Protein AF-A0A8I1DSJ4-F1 (afdb_monomer)

Foldseek 3Di:
DDPVVVVVVVVVLVVVLVVVLVVVPDPPDDDDDDDDDDPDPPDDDDLSRLLSLLVSLLSLLVVLLVLLVVVLVVLCPDPCCPPPVSVVLSVLSVVLSVLSVVLSVQSVVLSVVSVCLVVVVPDDDPDDSSVSSNVSSVRSNVSSVSSNVSSVVSVVVVVVVVVPDDDPD

Structure (mmCIF, N/CA/C/O backbone):
data_AF-A0A8I1DSJ4-F1
#
_entry.id   AF-A0A8I1DSJ4-F1
#
loop_
_atom_site.group_PDB
_atom_site.id
_atom_site.type_symbol
_atom_site.label_atom_id
_atom_site.label_alt_id
_atom_site.label_comp_id
_atom_site.label_asym_id
_atom_site.label_entity_id
_atom_site.label_seq_id
_atom_site.pdbx_PDB_ins_code
_atom_site.Cartn_x
_atom_site.Cartn_y
_atom_site.Cartn_z
_atom_site.occupancy
_atom_site.B_iso_or_equiv
_atom_site.auth_seq_id
_atom_site.auth_comp_id
_atom_site.auth_asym_id
_atom_site.auth_atom_id
_atom_site.pdbx_PDB_model_num
ATOM 1 N N . MET A 1 1 ? -32.247 -0.250 25.595 1.00 49.06 1 MET A N 1
ATOM 2 C CA . MET A 1 1 ? -31.544 0.569 24.580 1.00 49.06 1 MET A CA 1
ATOM 3 C C . MET A 1 1 ? -31.570 -0.207 23.270 1.00 49.06 1 MET A C 1
ATOM 5 O O . MET A 1 1 ? -31.044 -1.308 23.239 1.00 49.06 1 MET A O 1
ATOM 9 N N . SER A 1 2 ? -32.277 0.280 22.247 1.00 46.94 2 SER A N 1
ATOM 10 C CA . SER A 1 2 ? -32.602 -0.512 21.047 1.00 46.94 2 SER A CA 1
ATOM 11 C C . SER A 1 2 ? -31.448 -0.558 20.038 1.00 46.94 2 SER A C 1
ATOM 13 O O . SER A 1 2 ? -30.869 0.476 19.709 1.00 46.94 2 SER A O 1
ATOM 15 N N . ILE A 1 3 ? -31.168 -1.754 19.510 1.00 49.34 3 ILE A N 1
ATOM 16 C CA . ILE A 1 3 ? -30.119 -2.093 18.520 1.00 49.34 3 ILE A CA 1
ATOM 17 C C . ILE A 1 3 ? -30.133 -1.153 17.294 1.00 49.34 3 ILE A C 1
ATOM 19 O O . ILE A 1 3 ? -29.095 -0.851 16.707 1.00 49.34 3 ILE A O 1
ATOM 23 N N . SER A 1 4 ? -31.300 -0.607 16.956 1.00 42.62 4 SER A N 1
ATOM 24 C CA . SER A 1 4 ? -31.521 0.356 15.875 1.00 42.62 4 SER A CA 1
ATOM 25 C C . SER A 1 4 ? -30.715 1.655 16.039 1.00 42.62 4 SER A C 1
ATOM 27 O O . SER A 1 4 ? -30.121 2.138 15.080 1.00 42.62 4 SER A O 1
ATOM 29 N N . LEU A 1 5 ? -30.621 2.190 17.264 1.00 50.66 5 LEU A N 1
ATOM 30 C CA . LEU A 1 5 ? -29.869 3.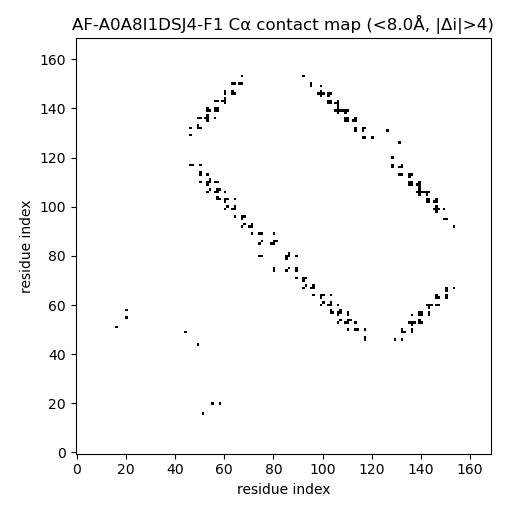423 17.557 1.00 50.66 5 LEU A CA 1
ATOM 31 C C . LEU A 1 5 ? -28.350 3.215 17.470 1.00 50.66 5 LEU A C 1
ATOM 33 O O . LEU A 1 5 ? -27.606 4.149 17.168 1.00 50.66 5 LEU A O 1
ATOM 37 N N . LEU A 1 6 ? -27.888 1.991 17.731 1.00 44.66 6 LEU A N 1
ATOM 38 C CA . LEU A 1 6 ? -26.484 1.605 17.624 1.00 44.66 6 LEU A CA 1
ATOM 39 C C . LEU A 1 6 ? -26.057 1.517 16.149 1.00 44.66 6 LEU A C 1
ATOM 41 O O . LEU A 1 6 ? -25.025 2.071 15.771 1.00 44.66 6 LEU A O 1
ATOM 45 N N . LEU A 1 7 ? -26.888 0.904 15.301 1.00 47.28 7 LEU A N 1
ATOM 46 C CA . LEU A 1 7 ? -26.639 0.776 13.860 1.00 47.28 7 LEU A CA 1
ATOM 47 C C . LEU A 1 7 ? -26.615 2.131 13.135 1.00 47.28 7 LEU A C 1
ATOM 49 O O . LEU A 1 7 ? -25.776 2.339 12.252 1.00 47.28 7 LEU A O 1
ATOM 53 N N . ASP A 1 8 ? -27.465 3.078 13.535 1.00 54.69 8 ASP A N 1
ATOM 54 C CA . ASP A 1 8 ? -27.462 4.425 12.953 1.00 54.69 8 ASP A CA 1
ATOM 55 C C . ASP A 1 8 ? -26.206 5.219 13.328 1.00 54.69 8 ASP A C 1
ATOM 57 O O . ASP A 1 8 ? -25.604 5.877 12.475 1.00 54.69 8 ASP A O 1
ATOM 61 N N . ARG A 1 9 ? -25.721 5.094 14.569 1.00 55.12 9 ARG A N 1
ATOM 62 C CA . ARG A 1 9 ? -24.448 5.707 14.986 1.00 55.12 9 ARG A CA 1
ATOM 63 C C . ARG A 1 9 ? -23.253 5.117 14.232 1.00 55.12 9 ARG A C 1
ATOM 65 O O . ARG A 1 9 ? -22.366 5.869 13.827 1.00 55.12 9 ARG A O 1
ATOM 72 N N . ILE A 1 10 ? -23.263 3.806 13.981 1.00 56.59 10 ILE A N 1
ATOM 73 C CA . ILE A 1 10 ? -22.236 3.101 13.197 1.00 56.59 10 ILE A CA 1
ATOM 74 C C . ILE A 1 10 ? -22.211 3.602 11.747 1.00 56.59 10 ILE A C 1
ATOM 76 O O . ILE A 1 10 ? -21.139 3.931 11.236 1.00 56.59 10 ILE A O 1
ATOM 80 N N . ARG A 1 11 ? -23.373 3.747 11.093 1.00 60.09 11 ARG A N 1
ATOM 81 C CA . ARG A 1 11 ? -23.449 4.326 9.737 1.00 60.09 11 ARG A CA 1
ATOM 82 C C . ARG A 1 11 ? -22.917 5.749 9.683 1.00 60.09 11 ARG A C 1
ATOM 84 O O . ARG A 1 11 ? -22.183 6.084 8.756 1.00 60.09 11 ARG A O 1
ATOM 91 N N . VAL A 1 12 ? -23.260 6.579 10.666 1.00 65.81 12 VAL A N 1
ATOM 92 C CA . VAL A 1 12 ? -22.802 7.974 10.721 1.00 65.81 12 VAL A CA 1
ATOM 93 C C . VAL A 1 12 ? -21.284 8.047 10.921 1.00 65.81 12 VAL A C 1
ATOM 95 O O . VAL A 1 12 ? -20.617 8.834 10.245 1.00 65.81 12 VAL A O 1
ATOM 98 N N . ALA A 1 13 ? -20.714 7.204 11.788 1.00 56.28 13 ALA A N 1
ATOM 99 C CA . ALA A 1 13 ? -19.269 7.133 12.005 1.00 56.28 13 ALA A CA 1
ATOM 100 C C . ALA A 1 13 ? -18.525 6.661 10.744 1.00 56.28 13 ALA A C 1
ATOM 102 O O . ALA A 1 13 ? -17.591 7.328 10.293 1.00 56.28 13 ALA A O 1
ATOM 103 N N . LEU A 1 14 ? -18.991 5.580 10.109 1.00 59.22 14 LEU A N 1
ATOM 104 C CA . LEU A 1 14 ? -18.443 5.074 8.844 1.00 59.22 14 LEU A CA 1
ATOM 105 C C . LEU A 1 14 ? -18.556 6.099 7.710 1.00 59.22 14 LEU A C 1
ATOM 107 O O . LEU A 1 14 ? -17.608 6.270 6.943 1.00 59.22 14 LEU A O 1
ATOM 111 N N . GLY A 1 15 ? -19.670 6.830 7.628 1.00 58.12 15 GLY A N 1
ATOM 112 C CA . GLY A 1 15 ? -19.863 7.910 6.659 1.00 58.12 15 GLY A CA 1
ATOM 113 C C . GLY A 1 15 ? -18.850 9.044 6.830 1.00 58.12 15 GLY A C 1
ATOM 114 O O . GLY A 1 15 ? -18.253 9.494 5.852 1.00 58.12 15 GLY A O 1
ATOM 115 N N . ARG A 1 16 ? -18.579 9.458 8.075 1.00 61.78 16 ARG A N 1
ATOM 116 C CA . ARG A 1 16 ? -17.576 10.494 8.393 1.00 61.78 16 ARG A CA 1
ATOM 117 C C . ARG A 1 16 ? -16.149 10.042 8.089 1.00 61.78 16 ARG A C 1
ATOM 119 O O . ARG A 1 16 ? -15.364 10.833 7.566 1.00 61.78 16 ARG A O 1
ATOM 126 N N . ILE A 1 17 ? -15.827 8.780 8.373 1.00 57.16 17 ILE A N 1
ATOM 127 C CA . ILE A 1 17 ? -14.525 8.180 8.048 1.00 57.16 17 ILE A CA 1
ATOM 128 C C . ILE A 1 17 ? -14.336 8.152 6.529 1.00 57.16 17 ILE A C 1
ATOM 130 O O . ILE A 1 17 ? -13.325 8.638 6.027 1.00 57.16 17 ILE A O 1
ATOM 134 N N . ARG A 1 18 ? -15.334 7.674 5.778 1.00 57.44 18 ARG A N 1
ATOM 135 C CA . ARG A 1 18 ? -15.276 7.581 4.312 1.00 57.44 18 ARG A CA 1
ATOM 136 C C . ARG A 1 18 ? -15.137 8.956 3.646 1.00 57.44 18 ARG A C 1
ATOM 138 O O . ARG A 1 18 ? -14.334 9.101 2.728 1.00 57.44 18 ARG A O 1
ATOM 145 N N . ALA A 1 19 ? -15.840 9.972 4.150 1.00 54.97 19 ALA A N 1
ATOM 146 C CA . ALA A 1 19 ? -15.734 11.348 3.661 1.00 54.97 19 ALA A CA 1
ATOM 147 C C . ALA A 1 19 ? -14.345 11.966 3.916 1.00 54.97 19 ALA A C 1
ATOM 149 O O . ALA A 1 19 ? -13.770 12.583 3.021 1.00 54.97 19 ALA A O 1
ATOM 150 N N . ARG A 1 20 ? -13.764 11.752 5.107 1.00 55.03 20 ARG A N 1
ATOM 151 C CA . ARG A 1 20 ? -12.411 12.235 5.446 1.00 55.03 20 ARG A CA 1
ATOM 152 C C . ARG A 1 20 ? -11.307 11.491 4.705 1.00 55.03 20 ARG A C 1
ATOM 154 O O . ARG A 1 20 ? -10.319 12.101 4.316 1.00 55.03 20 ARG A O 1
ATOM 161 N N . VAL A 1 21 ? -11.463 10.190 4.483 1.00 55.75 21 VAL A N 1
ATOM 162 C CA . VAL A 1 21 ? -10.517 9.406 3.678 1.00 55.75 21 VAL A CA 1
ATOM 163 C C . VAL A 1 21 ? -10.533 9.894 2.228 1.00 55.75 21 VAL A C 1
ATOM 165 O O . VAL A 1 21 ? -9.467 10.122 1.665 1.00 55.75 21 VAL A O 1
ATOM 168 N N . SER A 1 22 ? -11.711 10.183 1.663 1.00 52.94 22 SER A N 1
ATOM 169 C CA . SER A 1 22 ? -11.838 10.754 0.314 1.00 52.94 22 SER A CA 1
ATOM 170 C C . SER A 1 22 ? -11.184 12.134 0.167 1.00 52.94 22 SER A C 1
ATOM 172 O O . SER A 1 22 ? -10.731 12.462 -0.924 1.00 52.94 22 SER A O 1
ATOM 174 N N . SER A 1 23 ? -11.101 12.935 1.236 1.00 54.19 23 SER A N 1
ATOM 175 C CA . SER A 1 23 ? -10.391 14.225 1.225 1.00 54.19 23 SER A CA 1
ATOM 176 C C . SER A 1 23 ? -8.881 14.104 1.468 1.00 54.19 23 SER A C 1
ATOM 178 O O . SER A 1 23 ? -8.164 15.098 1.373 1.00 54.19 23 SER A O 1
ATOM 180 N N . CYS A 1 24 ? -8.400 12.910 1.829 1.00 49.75 24 CYS A N 1
ATOM 181 C CA . CYS A 1 24 ? -6.994 12.614 2.117 1.00 49.75 24 CYS A CA 1
ATOM 182 C C . CYS A 1 24 ? -6.292 11.847 0.985 1.00 49.75 24 CYS A C 1
ATOM 184 O O . CYS A 1 24 ? -5.091 11.605 1.091 1.00 49.75 24 CYS A O 1
ATOM 186 N N . ILE A 1 25 ? -7.017 11.492 -0.082 1.00 49.59 25 ILE A N 1
ATOM 187 C CA . ILE A 1 25 ? -6.456 11.034 -1.358 1.00 49.59 25 ILE A CA 1
ATOM 188 C C . ILE A 1 25 ? -5.956 12.289 -2.091 1.00 49.59 25 ILE A C 1
ATOM 190 O O . ILE A 1 25 ? -6.781 13.121 -2.479 1.00 49.59 25 ILE A O 1
ATOM 194 N N . PRO A 1 26 ? -4.641 12.510 -2.258 1.00 53.06 26 PRO A N 1
ATOM 195 C CA . PRO A 1 26 ? -4.170 13.727 -2.895 1.00 53.06 26 PRO A CA 1
ATOM 196 C C . PRO A 1 26 ? -4.377 13.640 -4.409 1.00 53.06 26 PRO A C 1
ATOM 198 O O . PRO A 1 26 ? -3.796 12.788 -5.076 1.00 53.06 26 PRO A O 1
ATOM 201 N N . ALA A 1 27 ? -5.122 14.597 -4.966 1.00 48.88 27 ALA A N 1
ATOM 202 C CA . ALA A 1 27 ? -4.786 15.117 -6.283 1.00 48.88 27 ALA A CA 1
ATOM 203 C C . ALA A 1 27 ? -3.349 15.653 -6.194 1.00 48.88 27 ALA A C 1
ATOM 205 O O . ALA A 1 27 ? -3.027 16.430 -5.291 1.00 48.88 27 ALA A O 1
ATOM 206 N N . ALA A 1 28 ? -2.487 15.167 -7.082 1.00 47.81 28 ALA A N 1
ATOM 207 C CA . ALA A 1 28 ? -1.086 15.539 -7.200 1.00 47.81 28 ALA A CA 1
ATOM 208 C C . ALA A 1 28 ? -0.834 17.031 -6.882 1.00 47.81 28 ALA A C 1
ATOM 210 O O . ALA A 1 28 ? -1.478 17.904 -7.461 1.00 47.81 28 ALA A O 1
ATOM 211 N N . ASN A 1 29 ? 0.157 17.312 -6.024 1.00 45.22 29 ASN A N 1
ATOM 212 C CA . ASN A 1 29 ? 0.683 18.643 -5.661 1.00 45.22 29 ASN A CA 1
ATOM 213 C C . ASN A 1 29 ? -0.060 19.430 -4.560 1.00 45.22 29 ASN A C 1
ATOM 215 O O . ASN A 1 29 ? -0.873 20.302 -4.853 1.00 45.22 29 ASN A O 1
ATOM 219 N N . ARG A 1 30 ? 0.378 19.315 -3.296 1.00 43.34 30 ARG A N 1
ATOM 220 C CA . ARG A 1 30 ? 0.399 20.480 -2.385 1.00 43.34 30 ARG A CA 1
ATOM 221 C C . ARG A 1 30 ? 1.700 20.521 -1.574 1.00 43.34 30 ARG A C 1
ATOM 223 O O . ARG A 1 30 ? 2.028 19.575 -0.867 1.00 43.34 30 ARG A O 1
ATOM 230 N N . LYS A 1 31 ? 2.446 21.625 -1.727 1.00 36.56 31 LYS A N 1
ATOM 231 C CA . LYS A 1 31 ? 3.645 21.996 -0.947 1.00 36.56 31 LYS A CA 1
ATOM 232 C C . LYS A 1 31 ? 3.303 22.166 0.545 1.00 36.56 31 LYS A C 1
ATOM 234 O O . LYS A 1 31 ? 2.155 22.492 0.852 1.00 36.56 31 LYS A O 1
ATOM 239 N N . PRO A 1 32 ? 4.276 22.018 1.466 1.00 41.59 32 PRO A N 1
ATOM 240 C CA . PRO A 1 32 ? 4.030 22.215 2.886 1.00 41.59 32 PRO A CA 1
ATOM 241 C C . PRO A 1 32 ? 3.879 23.715 3.160 1.00 41.59 32 PRO A C 1
ATOM 243 O O . PRO A 1 32 ? 4.818 24.484 2.968 1.00 41.59 32 PRO A O 1
ATOM 246 N N . ILE A 1 33 ? 2.697 24.142 3.598 1.00 40.41 33 ILE A N 1
ATOM 247 C CA . ILE A 1 33 ? 2.542 25.432 4.272 1.00 40.41 33 ILE A CA 1
ATOM 248 C C . ILE A 1 33 ? 2.614 25.141 5.765 1.00 40.41 33 ILE A C 1
ATOM 250 O O . ILE A 1 33 ? 1.878 24.296 6.278 1.00 40.41 33 ILE A O 1
ATOM 254 N N . GLY A 1 34 ? 3.577 25.800 6.412 1.00 45.00 34 GLY A N 1
ATOM 255 C CA . GLY A 1 34 ? 3.923 25.639 7.815 1.00 45.00 34 GLY A CA 1
ATOM 256 C C . GLY A 1 34 ? 2.696 25.684 8.713 1.00 45.00 34 GLY A C 1
ATOM 257 O O . GLY A 1 34 ? 1.918 26.636 8.693 1.00 45.00 34 GLY A O 1
ATOM 258 N N . ARG A 1 35 ? 2.537 24.632 9.511 1.00 39.47 35 ARG A N 1
ATOM 259 C CA . ARG A 1 35 ? 1.543 24.588 10.572 1.00 39.47 35 ARG A CA 1
ATOM 260 C C . ARG A 1 35 ? 2.234 25.069 11.839 1.00 39.47 35 ARG A C 1
ATOM 262 O O . ARG A 1 35 ? 3.105 24.383 12.365 1.00 39.47 35 ARG A O 1
ATOM 269 N N . GLN A 1 36 ? 1.887 26.284 12.253 1.00 35.84 36 GLN A N 1
ATOM 270 C CA . GLN A 1 36 ? 2.298 26.857 13.527 1.00 35.84 36 GLN A CA 1
ATOM 271 C C . GLN A 1 36 ? 1.910 25.916 14.668 1.00 35.84 36 GLN A C 1
ATOM 273 O O . GLN A 1 36 ? 0.778 25.431 14.750 1.00 35.84 36 GLN A O 1
ATOM 278 N N . SER A 1 37 ? 2.890 25.662 15.524 1.00 43.34 37 SER A N 1
ATOM 279 C CA . SER A 1 37 ? 2.799 24.896 16.754 1.00 43.34 37 SER A CA 1
ATOM 280 C C . SER A 1 37 ? 1.941 25.666 17.758 1.00 43.34 37 SER A C 1
ATOM 282 O O . SER A 1 37 ? 2.414 26.583 18.421 1.00 43.34 37 SER A O 1
ATOM 284 N N . SER A 1 38 ? 0.665 25.309 17.862 1.00 37.59 38 SER A N 1
ATOM 285 C CA . SER A 1 38 ? -0.148 25.628 19.032 1.00 37.59 38 SER A CA 1
ATOM 286 C C . SER A 1 38 ? 0.014 24.465 20.006 1.00 37.59 38 SER A C 1
ATOM 288 O O . SER A 1 38 ? -0.367 23.335 19.693 1.00 37.59 38 SER A O 1
ATOM 290 N N . SER A 1 39 ? 0.652 24.726 21.148 1.00 43.38 39 SER A N 1
ATOM 291 C CA . SER A 1 39 ? 0.746 23.798 22.273 1.00 43.38 39 SER A CA 1
ATOM 292 C C . SER A 1 39 ? -0.639 23.636 22.902 1.00 43.38 39 SER A C 1
ATOM 294 O O . SER A 1 39 ? -0.973 24.282 23.894 1.00 43.38 39 SER A O 1
ATOM 296 N N . VAL A 1 40 ? -1.475 22.815 22.279 1.00 40.38 40 VAL A N 1
ATOM 297 C CA . VAL A 1 40 ? -2.706 22.323 22.890 1.00 40.38 40 VAL A CA 1
ATOM 298 C C . VAL A 1 40 ? -2.304 21.131 23.746 1.00 40.38 40 VAL A C 1
ATOM 300 O O . VAL A 1 40 ? -1.635 20.222 23.253 1.00 40.38 40 VAL A O 1
ATOM 303 N N . LEU A 1 41 ? -2.659 21.177 25.031 1.00 41.06 41 LEU A N 1
ATOM 304 C CA . LEU A 1 41 ? -2.625 20.035 25.943 1.00 41.06 41 LEU A CA 1
ATOM 305 C C . LEU A 1 41 ? -3.157 18.816 25.182 1.00 41.06 41 LEU A C 1
ATOM 307 O O . LEU A 1 41 ? -4.302 18.827 24.735 1.00 41.06 41 LEU A O 1
ATOM 311 N N . VAL A 1 42 ? -2.294 17.832 24.930 1.00 43.97 42 VAL A N 1
ATOM 312 C CA . VAL A 1 42 ? -2.666 16.645 24.159 1.00 43.97 42 VAL A CA 1
ATOM 313 C C . VAL A 1 42 ? -3.594 15.834 25.051 1.00 43.97 42 VAL A C 1
ATOM 315 O O . VAL A 1 42 ? -3.130 15.082 25.902 1.00 43.97 42 VAL A O 1
ATOM 318 N N . GLU A 1 43 ? -4.901 16.054 24.912 1.00 56.84 43 GLU A N 1
ATOM 319 C CA . GLU A 1 43 ? -5.901 15.123 25.423 1.00 56.84 43 GLU A CA 1
ATOM 320 C C . GLU A 1 43 ? -5.558 13.730 24.887 1.00 56.84 43 GLU A C 1
ATOM 322 O O . GLU A 1 43 ? -5.230 13.576 23.703 1.00 56.84 43 GLU A O 1
ATOM 327 N N . ASP A 1 44 ? -5.587 12.727 25.767 1.00 61.59 44 ASP A N 1
ATOM 328 C CA . ASP A 1 44 ? -5.361 11.346 25.357 1.00 61.59 44 ASP A CA 1
ATOM 329 C C . ASP A 1 44 ? -6.343 10.996 24.226 1.00 61.59 44 ASP A C 1
ATOM 331 O O . ASP A 1 44 ? -7.550 11.229 24.364 1.00 61.59 44 ASP A O 1
ATOM 335 N N . PRO A 1 45 ? -5.859 10.462 23.088 1.00 72.19 45 PRO A N 1
ATOM 336 C CA . PRO A 1 45 ? -6.709 10.219 21.935 1.00 72.19 45 PRO A CA 1
ATOM 337 C C . PRO A 1 45 ? -7.815 9.235 22.307 1.00 72.19 45 PRO A C 1
ATOM 339 O O . PRO A 1 45 ? -7.557 8.175 22.887 1.00 72.19 45 PRO A O 1
ATOM 342 N N . SER A 1 46 ? -9.052 9.564 21.931 1.00 83.94 46 SER A N 1
ATOM 343 C CA . SER A 1 46 ? -10.171 8.652 22.135 1.00 83.94 46 SER A CA 1
ATOM 344 C C . SER A 1 46 ? -9.946 7.355 21.348 1.00 83.94 46 SER A C 1
ATOM 346 O O . SER A 1 46 ? -9.266 7.342 20.318 1.00 83.94 46 SER A O 1
ATOM 348 N N . GLY A 1 47 ? -10.563 6.246 21.773 1.00 84.56 47 GLY A N 1
ATOM 349 C CA . GLY A 1 47 ? -10.471 4.978 21.033 1.00 84.56 47 GLY A CA 1
ATOM 350 C C . GLY A 1 47 ? -10.883 5.111 19.557 1.00 84.56 47 GLY A C 1
ATOM 351 O O . GLY A 1 47 ? -10.288 4.477 18.689 1.00 84.56 47 GLY A O 1
ATOM 352 N N . ALA A 1 48 ? -11.828 6.007 19.251 1.00 87.56 48 ALA A N 1
ATOM 353 C CA . ALA A 1 48 ? -12.243 6.299 17.880 1.00 87.56 48 ALA A CA 1
ATOM 354 C C . ALA A 1 48 ? -11.140 6.995 17.062 1.00 87.56 48 ALA A C 1
ATOM 356 O O . ALA A 1 48 ? -10.966 6.684 15.881 1.00 87.56 48 ALA A O 1
ATOM 357 N N . ASP A 1 49 ? -10.373 7.899 17.678 1.00 90.06 49 ASP A N 1
ATOM 358 C CA . ASP A 1 49 ? -9.243 8.571 17.028 1.00 90.06 49 ASP A CA 1
ATOM 359 C C . ASP A 1 49 ? -8.114 7.585 16.720 1.00 90.06 49 ASP A C 1
ATOM 361 O O . ASP A 1 49 ? -7.519 7.634 15.641 1.00 90.06 49 ASP A O 1
ATOM 365 N N . VAL A 1 50 ? -7.867 6.635 17.625 1.00 91.94 50 VAL A N 1
ATOM 366 C CA . VAL A 1 50 ? -6.868 5.572 17.444 1.00 91.94 50 VAL A CA 1
ATOM 367 C C . VAL A 1 50 ? -7.252 4.636 16.290 1.00 91.94 50 VAL A C 1
ATOM 369 O O . VAL A 1 50 ? -6.421 4.341 15.427 1.00 91.94 50 VAL A O 1
ATOM 372 N N . VAL A 1 51 ? -8.521 4.223 16.207 1.00 93.00 51 VAL A N 1
ATOM 373 C CA . VAL A 1 51 ? -9.036 3.417 15.082 1.00 93.00 51 VAL A CA 1
ATOM 374 C C . VAL A 1 51 ? -8.939 4.180 13.763 1.00 93.00 51 VAL A C 1
ATOM 376 O O . VAL A 1 51 ? -8.503 3.622 12.752 1.00 93.00 51 VAL A O 1
ATOM 379 N N . LEU A 1 52 ? -9.309 5.464 13.759 1.00 93.50 52 LEU A N 1
ATOM 380 C CA . LEU A 1 52 ? -9.191 6.306 12.571 1.00 93.50 52 LEU A CA 1
ATOM 381 C C . LEU A 1 52 ? -7.729 6.420 12.120 1.00 93.50 52 LEU A C 1
ATOM 383 O O . LEU A 1 52 ? -7.459 6.325 10.922 1.00 93.50 52 LEU A O 1
ATOM 387 N N . ALA A 1 53 ? -6.787 6.581 13.050 1.00 94.06 53 ALA A N 1
ATOM 388 C CA . ALA A 1 53 ? -5.362 6.622 12.738 1.00 94.06 53 ALA A CA 1
ATOM 389 C C . ALA A 1 53 ? -4.887 5.317 12.078 1.00 94.06 53 ALA A C 1
ATOM 391 O O . ALA A 1 53 ? -4.237 5.370 11.031 1.00 94.06 53 ALA A O 1
ATOM 392 N N . ALA A 1 54 ? -5.280 4.157 12.615 1.00 95.88 54 ALA A N 1
ATOM 393 C CA . ALA A 1 54 ? -4.964 2.854 12.027 1.00 95.88 54 ALA A CA 1
ATOM 39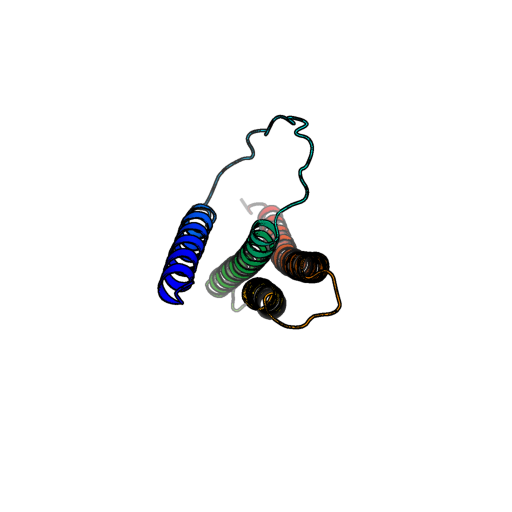4 C C . ALA A 1 54 ? -5.513 2.721 10.593 1.00 95.88 54 ALA A C 1
ATOM 396 O O . ALA A 1 54 ? -4.799 2.300 9.678 1.00 95.88 54 ALA A O 1
ATOM 397 N N . ALA A 1 55 ? -6.763 3.142 10.374 1.00 97.00 55 ALA A N 1
ATOM 398 C CA . ALA A 1 55 ? -7.397 3.131 9.057 1.00 97.00 55 ALA A CA 1
ATOM 399 C C . ALA A 1 55 ? -6.688 4.062 8.057 1.00 97.00 55 ALA A C 1
ATOM 401 O O . ALA A 1 55 ? -6.463 3.674 6.909 1.00 97.00 55 ALA A O 1
ATOM 402 N N . ILE A 1 56 ? -6.287 5.264 8.484 1.00 97.44 56 ILE A N 1
ATOM 403 C CA . ILE A 1 56 ? -5.511 6.197 7.653 1.00 97.44 56 ILE 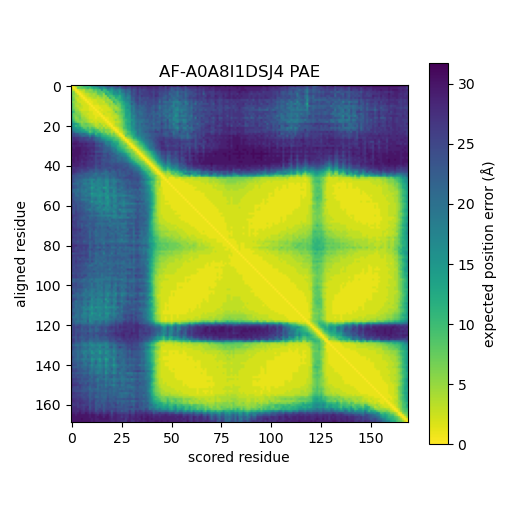A CA 1
ATOM 404 C C . ILE A 1 56 ? -4.162 5.582 7.266 1.00 97.44 56 ILE A C 1
ATOM 406 O O . ILE A 1 56 ? -3.758 5.694 6.107 1.00 97.44 56 ILE A O 1
ATOM 410 N N . SER A 1 57 ? -3.470 4.919 8.194 1.00 97.25 57 SER A N 1
ATOM 411 C CA . SER A 1 57 ? -2.211 4.231 7.891 1.00 97.25 57 SER A CA 1
ATOM 412 C C . SER A 1 57 ? -2.395 3.109 6.869 1.00 97.25 57 SER A C 1
ATOM 414 O O . SER A 1 57 ? -1.609 3.030 5.927 1.00 97.25 57 SER A O 1
ATOM 416 N N . ALA A 1 58 ? -3.457 2.306 6.970 1.00 97.94 58 ALA A N 1
ATOM 417 C CA . ALA A 1 58 ? -3.767 1.294 5.958 1.00 97.94 58 ALA A CA 1
ATOM 418 C C . ALA A 1 58 ? -3.980 1.910 4.563 1.00 97.94 58 ALA A C 1
ATOM 420 O O . ALA A 1 58 ? -3.339 1.489 3.602 1.00 97.94 58 ALA A O 1
ATOM 421 N N . VAL A 1 59 ? -4.793 2.968 4.459 1.00 98.38 59 VAL A N 1
ATOM 422 C CA . VAL A 1 59 ? -5.044 3.663 3.181 1.00 98.38 59 VAL A CA 1
ATOM 423 C C . VAL A 1 59 ? -3.761 4.261 2.598 1.00 98.38 59 VAL A C 1
ATOM 425 O O . VAL A 1 59 ? -3.525 4.189 1.395 1.00 98.38 59 VAL A O 1
ATOM 428 N N . ARG A 1 60 ? -2.894 4.840 3.432 1.00 96.50 60 ARG A N 1
ATOM 429 C CA . ARG A 1 60 ? -1.602 5.386 2.982 1.00 96.50 60 ARG A CA 1
ATOM 430 C C . ARG A 1 60 ? -0.647 4.300 2.480 1.00 96.50 60 ARG A C 1
ATOM 432 O O . ARG A 1 60 ? 0.100 4.538 1.530 1.00 96.50 60 ARG A O 1
ATOM 439 N N . ALA A 1 61 ? -0.674 3.118 3.092 1.00 97.25 61 ALA A N 1
ATOM 440 C CA . ALA A 1 61 ? 0.094 1.974 2.616 1.00 97.25 61 ALA A CA 1
ATOM 441 C C . ALA A 1 61 ? -0.413 1.510 1.237 1.00 97.25 61 ALA A C 1
ATOM 443 O O . ALA A 1 61 ? 0.387 1.341 0.320 1.00 97.25 61 ALA A O 1
ATOM 444 N N . GLU A 1 62 ? -1.734 1.406 1.057 1.00 98.06 62 GLU A N 1
ATOM 445 C CA . GLU A 1 62 ? -2.380 1.084 -0.229 1.00 98.06 62 GLU A CA 1
ATOM 446 C C . GLU A 1 62 ? -2.073 2.132 -1.317 1.00 98.06 62 GLU A C 1
ATOM 448 O O . GLU A 1 62 ? -1.796 1.785 -2.467 1.00 98.06 62 GLU A O 1
ATOM 453 N N . ALA A 1 63 ? -2.034 3.418 -0.958 1.00 97.94 63 ALA A N 1
ATOM 454 C CA . ALA A 1 63 ? -1.625 4.482 -1.874 1.00 97.94 63 ALA A CA 1
ATOM 455 C C . ALA A 1 63 ? -0.162 4.321 -2.324 1.00 97.94 63 ALA A C 1
ATOM 457 O O . ALA A 1 63 ? 0.141 4.483 -3.503 1.00 97.94 63 ALA A O 1
ATOM 458 N N . SER A 1 64 ? 0.738 3.934 -1.411 1.00 97.31 64 SER A N 1
ATOM 459 C CA . SER A 1 64 ? 2.148 3.682 -1.750 1.00 97.31 64 SER A CA 1
ATOM 460 C C . SER A 1 64 ? 2.302 2.522 -2.742 1.00 97.31 64 SER A C 1
ATOM 462 O O . SER A 1 64 ? 3.146 2.585 -3.635 1.00 97.31 64 SER A O 1
ATOM 464 N N . VAL A 1 65 ? 1.462 1.487 -2.619 1.00 98.44 65 VAL A N 1
ATOM 465 C CA . VAL A 1 65 ? 1.387 0.378 -3.585 1.00 98.44 65 VAL A CA 1
ATOM 466 C C . VAL A 1 65 ? 0.944 0.878 -4.955 1.00 98.44 65 VAL A C 1
ATOM 468 O O . VAL A 1 65 ? 1.625 0.610 -5.938 1.00 98.44 65 VAL A O 1
ATOM 471 N N . SER A 1 66 ? -0.144 1.649 -5.011 1.00 98.00 66 SER A N 1
ATOM 472 C CA . SER A 1 66 ? -0.696 2.160 -6.275 1.00 98.00 66 SER A CA 1
ATOM 473 C C . SER A 1 66 ? 0.322 3.019 -7.040 1.00 98.00 66 SER A C 1
ATOM 475 O O . SER A 1 66 ? 0.448 2.925 -8.261 1.00 98.00 66 SER A O 1
ATOM 477 N N . GLU A 1 67 ? 1.100 3.834 -6.323 1.00 97.75 67 GLU A N 1
ATOM 478 C CA . GLU A 1 67 ? 2.179 4.637 -6.910 1.00 97.75 67 GLU A CA 1
ATOM 479 C C . GLU A 1 67 ? 3.342 3.773 -7.429 1.00 97.75 67 GLU A C 1
ATOM 481 O O . GLU A 1 67 ? 3.893 4.049 -8.498 1.00 97.75 67 GLU A O 1
ATOM 486 N N . LEU A 1 68 ? 3.706 2.701 -6.716 1.00 98.06 68 LEU A N 1
ATOM 487 C CA . LEU A 1 68 ? 4.718 1.743 -7.175 1.00 98.06 68 LEU A CA 1
ATOM 488 C C . LEU A 1 68 ? 4.254 0.954 -8.409 1.00 98.06 68 LEU A C 1
ATOM 490 O O . LEU A 1 68 ? 5.038 0.786 -9.341 1.00 98.06 68 LEU A O 1
ATOM 494 N N . GLU A 1 69 ? 2.997 0.514 -8.452 1.00 98.06 69 GLU A N 1
ATOM 495 C CA . GLU A 1 69 ? 2.399 -0.163 -9.613 1.00 98.06 69 GLU A CA 1
ATOM 496 C C . GLU A 1 69 ? 2.369 0.769 -10.832 1.00 98.06 69 GLU A C 1
ATOM 498 O O . GLU A 1 69 ? 2.767 0.394 -11.935 1.00 98.06 69 GLU A O 1
ATOM 503 N N . SER A 1 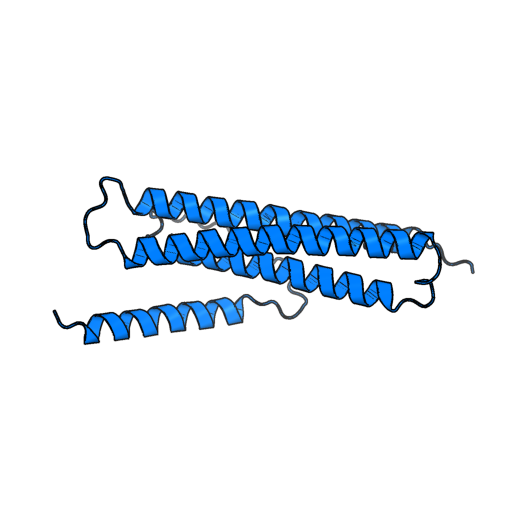70 ? 1.982 2.031 -10.627 1.00 97.75 70 SER A N 1
ATOM 504 C CA . SER A 1 70 ? 2.056 3.070 -11.659 1.00 97.75 70 SER A CA 1
ATOM 505 C C . SER A 1 70 ? 3.489 3.259 -12.171 1.00 97.75 70 SER A C 1
ATOM 507 O O . SER A 1 70 ? 3.719 3.357 -13.380 1.00 97.75 70 SER A O 1
ATOM 509 N N . LEU A 1 71 ? 4.483 3.264 -11.276 1.00 95.62 71 LEU A N 1
ATOM 510 C CA . LEU A 1 71 ? 5.895 3.338 -11.648 1.00 95.62 71 LEU A CA 1
ATOM 511 C C . LEU A 1 71 ? 6.327 2.119 -12.482 1.00 95.62 71 LEU A C 1
ATOM 513 O O . LEU A 1 71 ? 6.915 2.307 -13.547 1.00 95.62 71 LEU A O 1
ATOM 517 N N . GLU A 1 72 ? 5.992 0.900 -12.061 1.00 96.88 72 GLU A N 1
ATOM 518 C CA . GLU A 1 72 ? 6.287 -0.339 -12.796 1.00 96.88 72 GLU A CA 1
ATOM 519 C C . GLU A 1 72 ? 5.712 -0.307 -14.217 1.00 96.88 72 GLU A C 1
ATOM 521 O O . GLU A 1 72 ? 6.423 -0.571 -15.193 1.00 96.88 72 GLU A O 1
ATOM 526 N N . VAL A 1 73 ? 4.446 0.097 -14.355 1.00 97.00 73 VAL A N 1
ATOM 527 C CA . VAL A 1 73 ? 3.769 0.218 -15.653 1.00 97.00 73 VAL A CA 1
ATOM 528 C C . VAL A 1 73 ? 4.450 1.264 -16.533 1.00 97.00 73 VAL A C 1
ATOM 530 O O . VAL A 1 73 ? 4.661 1.018 -17.723 1.00 97.00 73 VAL A O 1
ATOM 533 N N . ARG A 1 74 ? 4.825 2.425 -15.979 1.00 94.88 74 ARG A N 1
ATOM 534 C CA . ARG A 1 74 ? 5.545 3.463 -16.735 1.00 94.88 74 ARG A CA 1
ATOM 535 C C . ARG A 1 74 ? 6.889 2.955 -17.252 1.00 94.88 74 ARG A C 1
ATOM 537 O O . ARG A 1 74 ? 7.188 3.182 -18.421 1.00 94.88 74 ARG A O 1
ATOM 544 N N . HIS A 1 75 ? 7.662 2.243 -16.430 1.00 93.12 75 HIS A N 1
ATOM 545 C CA . HIS A 1 75 ? 8.949 1.678 -16.850 1.00 93.12 75 HIS A CA 1
ATOM 546 C C . HIS A 1 75 ? 8.790 0.554 -17.881 1.00 93.12 75 HIS A C 1
ATOM 548 O O . HIS A 1 75 ? 9.546 0.502 -18.848 1.00 93.12 75 HIS A O 1
ATOM 554 N N . SER A 1 76 ? 7.768 -0.289 -17.735 1.00 94.12 76 SER A N 1
ATOM 555 C CA . SER A 1 76 ? 7.472 -1.378 -18.677 1.00 94.12 76 SER A CA 1
ATOM 556 C C . SER A 1 76 ? 7.068 -0.883 -20.069 1.00 94.12 76 SER A C 1
ATOM 558 O O . SER A 1 76 ? 7.222 -1.601 -21.052 1.00 94.12 76 SER A O 1
ATOM 560 N N . ARG A 1 77 ? 6.561 0.352 -20.168 1.00 95.81 77 ARG A N 1
ATOM 561 C CA . ARG A 1 77 ? 6.171 1.000 -21.432 1.00 95.81 77 ARG A CA 1
ATOM 562 C C . ARG A 1 77 ? 7.301 1.795 -22.090 1.00 95.81 77 ARG A C 1
ATOM 564 O O . ARG A 1 77 ? 7.077 2.392 -23.141 1.00 95.81 77 ARG A O 1
ATOM 571 N N . LEU A 1 78 ? 8.492 1.846 -21.490 1.00 92.25 78 LEU A N 1
ATOM 572 C CA . LEU A 1 78 ? 9.629 2.527 -22.104 1.00 92.25 78 LEU A CA 1
ATOM 573 C C . LEU A 1 78 ? 10.077 1.776 -23.368 1.00 92.25 78 LEU A C 1
ATOM 575 O O . LEU A 1 78 ? 10.147 0.547 -23.343 1.00 92.25 78 LEU A O 1
ATOM 579 N N . PRO A 1 79 ? 10.489 2.480 -24.442 1.00 94.06 79 PRO A N 1
ATOM 580 C CA . PRO A 1 79 ? 11.070 1.835 -25.624 1.00 94.06 79 PRO A CA 1
ATOM 581 C C . PRO A 1 79 ? 12.285 0.961 -25.285 1.00 94.06 79 PRO A C 1
ATOM 583 O O . PRO A 1 79 ? 12.559 -0.026 -25.951 1.00 94.06 79 PRO A O 1
ATOM 586 N N . THR A 1 80 ? 12.989 1.312 -24.207 1.00 92.69 80 THR A N 1
ATOM 587 C CA . THR A 1 80 ? 14.181 0.632 -23.702 1.00 92.69 80 THR A CA 1
ATOM 588 C C . THR A 1 80 ? 13.878 -0.597 -22.841 1.00 92.69 80 THR A C 1
ATOM 590 O O . THR A 1 80 ? 14.815 -1.257 -22.402 1.00 92.69 80 THR A O 1
ATOM 593 N N . ALA A 1 81 ? 12.610 -0.940 -22.582 1.00 92.69 81 ALA A N 1
ATOM 594 C CA . ALA A 1 81 ? 12.231 -2.014 -21.653 1.00 92.69 81 ALA A CA 1
ATOM 595 C C . ALA A 1 81 ? 12.812 -3.394 -22.018 1.00 92.69 81 ALA A C 1
ATOM 597 O O . ALA A 1 81 ? 13.004 -4.236 -21.144 1.00 92.69 81 ALA A O 1
ATOM 598 N N . HIS A 1 82 ? 13.136 -3.619 -23.294 1.00 93.00 82 HIS A N 1
ATOM 599 C CA . HIS A 1 82 ? 13.762 -4.855 -23.763 1.00 93.00 82 HIS A CA 1
ATOM 600 C C . HIS A 1 82 ? 15.259 -4.961 -23.419 1.00 93.00 82 HIS A C 1
ATOM 602 O O . HIS A 1 82 ? 15.827 -6.051 -23.507 1.00 93.00 82 HIS A O 1
ATOM 608 N N . PHE A 1 83 ? 15.932 -3.859 -23.064 1.00 95.00 83 PHE A N 1
ATOM 609 C CA . PHE A 1 83 ? 17.345 -3.907 -22.695 1.00 95.00 83 PHE A CA 1
ATOM 610 C C . PHE A 1 83 ? 17.514 -4.600 -21.335 1.00 95.00 83 PHE A C 1
ATOM 612 O O . PHE A 1 83 ? 16.760 -4.298 -20.408 1.00 95.00 83 PHE A O 1
ATOM 619 N N . PRO A 1 84 ? 18.524 -5.478 -21.163 1.00 95.12 84 PRO A N 1
ATOM 620 C CA . PRO A 1 84 ? 18.712 -6.225 -19.917 1.00 95.12 84 PRO A CA 1
ATOM 621 C C . PRO A 1 84 ? 18.802 -5.343 -18.665 1.00 95.12 84 PRO A C 1
ATOM 623 O O . PRO A 1 84 ? 18.247 -5.691 -17.627 1.00 95.12 84 PRO A O 1
ATOM 626 N N . SER A 1 85 ? 19.451 -4.179 -18.765 1.00 90.50 85 SER A N 1
ATOM 627 C CA . SER A 1 85 ? 19.573 -3.218 -17.662 1.00 90.50 85 SER A CA 1
ATOM 628 C C . SER A 1 85 ? 18.226 -2.615 -17.255 1.00 90.50 85 SER A C 1
ATOM 630 O O . SER A 1 85 ? 17.913 -2.552 -16.067 1.00 90.50 85 SER A O 1
ATOM 632 N N . THR A 1 86 ? 17.402 -2.209 -18.224 1.00 91.56 86 THR A N 1
ATOM 633 C CA . THR A 1 86 ? 16.059 -1.673 -17.963 1.00 91.56 86 THR A CA 1
ATOM 634 C C . THR A 1 86 ? 15.118 -2.763 -17.461 1.00 91.56 86 THR A C 1
ATOM 636 O O . THR A 1 86 ? 14.373 -2.522 -16.515 1.00 91.56 86 THR A O 1
ATOM 639 N N . ARG A 1 87 ? 15.193 -3.979 -18.014 1.00 95.38 87 ARG A N 1
ATOM 640 C CA . ARG A 1 87 ? 14.413 -5.127 -17.535 1.00 95.38 87 ARG A CA 1
ATOM 641 C C . ARG A 1 87 ? 14.733 -5.466 -16.080 1.00 95.38 87 ARG A C 1
ATOM 643 O O . ARG A 1 87 ? 13.814 -5.575 -15.280 1.00 95.38 87 ARG A O 1
ATOM 650 N N . ALA A 1 88 ? 16.014 -5.521 -15.711 1.00 94.94 88 ALA A N 1
ATOM 651 C CA . ALA A 1 88 ? 16.422 -5.732 -14.322 1.00 94.94 88 ALA A CA 1
ATOM 652 C C . ALA A 1 88 ? 15.896 -4.629 -13.383 1.00 94.94 88 ALA A C 1
ATOM 654 O O . ALA A 1 88 ? 15.537 -4.901 -12.237 1.00 94.94 88 ALA A O 1
ATOM 655 N N . HIS A 1 89 ? 15.814 -3.383 -13.862 1.00 93.81 89 HIS A N 1
ATOM 656 C CA . HIS A 1 89 ? 15.209 -2.291 -13.101 1.00 93.81 89 HIS A CA 1
ATOM 657 C C . HIS A 1 89 ? 13.691 -2.475 -12.929 1.00 93.81 89 HIS A C 1
ATOM 659 O O . HIS A 1 89 ? 13.192 -2.315 -11.816 1.00 93.81 89 HIS A O 1
ATOM 665 N N . ILE A 1 90 ? 12.968 -2.866 -13.984 1.00 95.75 90 ILE A N 1
ATOM 666 C CA . ILE A 1 90 ? 11.535 -3.201 -13.915 1.00 95.75 90 ILE A CA 1
ATOM 667 C C . ILE A 1 90 ? 11.303 -4.339 -12.914 1.00 95.75 90 ILE A C 1
ATOM 669 O O . ILE A 1 90 ? 10.480 -4.192 -12.013 1.00 95.75 90 ILE A O 1
ATOM 673 N N . ASP A 1 91 ? 12.082 -5.421 -12.993 1.00 97.25 91 ASP A N 1
ATOM 674 C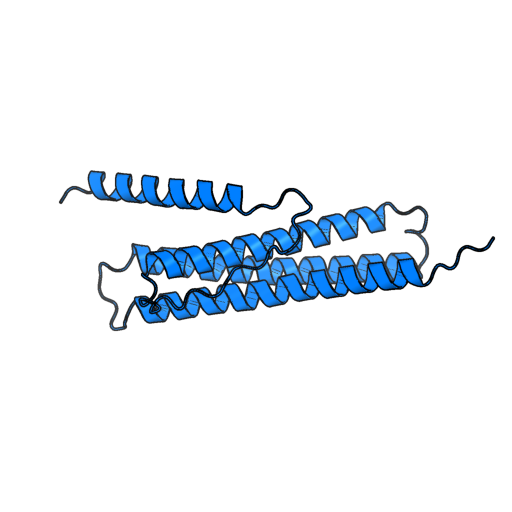 CA . ASP A 1 91 ? 11.977 -6.570 -12.083 1.00 97.25 91 ASP A CA 1
ATOM 675 C C . ASP A 1 91 ? 12.207 -6.163 -10.615 1.00 97.25 91 ASP A C 1
ATOM 677 O O . ASP A 1 91 ? 11.521 -6.639 -9.701 1.00 97.25 91 ASP A O 1
ATOM 681 N N . LEU A 1 92 ? 13.142 -5.237 -10.374 1.00 96.62 92 LEU A N 1
ATOM 682 C CA . LEU A 1 92 ? 13.388 -4.663 -9.052 1.00 96.62 92 LEU A CA 1
ATOM 683 C C . LEU A 1 92 ? 12.195 -3.833 -8.554 1.00 96.62 92 LEU A C 1
ATOM 685 O O . LEU A 1 92 ? 11.829 -3.957 -7.382 1.00 96.62 92 LEU A O 1
ATOM 689 N N . ILE A 1 93 ? 11.580 -3.010 -9.410 1.00 97.00 93 ILE A N 1
ATOM 690 C CA . ILE A 1 93 ? 10.360 -2.262 -9.065 1.00 97.00 93 ILE A CA 1
ATOM 691 C C . ILE A 1 93 ? 9.228 -3.244 -8.741 1.00 97.00 93 ILE A C 1
ATOM 693 O O . ILE A 1 93 ? 8.636 -3.132 -7.669 1.00 97.00 93 ILE A O 1
ATOM 697 N N . GLY A 1 94 ? 8.996 -4.261 -9.574 1.00 97.81 94 GLY A N 1
ATOM 698 C CA . GLY A 1 94 ? 7.970 -5.282 -9.338 1.00 97.81 94 GLY A CA 1
ATOM 699 C C . GLY A 1 94 ? 8.190 -6.077 -8.043 1.00 97.81 94 GLY A C 1
ATOM 700 O O . GLY A 1 94 ? 7.246 -6.392 -7.316 1.00 97.81 94 GLY A O 1
ATOM 701 N N . SER A 1 95 ? 9.444 -6.357 -7.673 1.00 98.38 95 SER A N 1
ATOM 702 C CA . SER A 1 95 ? 9.777 -6.943 -6.364 1.00 98.38 95 SER A CA 1
ATOM 703 C C . SER A 1 95 ? 9.362 -6.035 -5.199 1.00 98.38 95 SER A C 1
ATOM 705 O O . SER A 1 95 ? 8.788 -6.497 -4.207 1.00 98.38 95 SER A O 1
ATOM 707 N N . ARG A 1 96 ? 9.582 -4.721 -5.329 1.00 98.38 96 ARG A N 1
ATOM 708 C CA . ARG A 1 96 ? 9.151 -3.735 -4.328 1.00 98.38 96 ARG A CA 1
ATOM 709 C C . ARG A 1 96 ? 7.637 -3.566 -4.288 1.00 98.38 96 ARG A C 1
ATOM 711 O O . ARG A 1 96 ? 7.120 -3.431 -3.185 1.00 98.38 96 ARG A O 1
ATOM 718 N N . VAL A 1 97 ? 6.936 -3.640 -5.422 1.00 98.62 97 VAL A N 1
ATOM 719 C CA . VAL A 1 97 ? 5.461 -3.666 -5.481 1.00 98.62 97 VAL A CA 1
ATOM 720 C C . VAL A 1 97 ? 4.927 -4.808 -4.623 1.00 98.62 97 VAL A C 1
ATOM 722 O O . VAL A 1 97 ? 4.180 -4.562 -3.679 1.00 98.62 97 VAL A O 1
ATOM 725 N N . ARG A 1 98 ? 5.387 -6.044 -4.859 1.00 98.62 98 ARG A N 1
ATOM 726 C CA . ARG A 1 98 ? 4.955 -7.219 -4.077 1.00 98.62 98 ARG A CA 1
ATOM 727 C C . ARG A 1 98 ? 5.239 -7.060 -2.582 1.00 98.62 98 ARG A C 1
ATOM 729 O O . ARG A 1 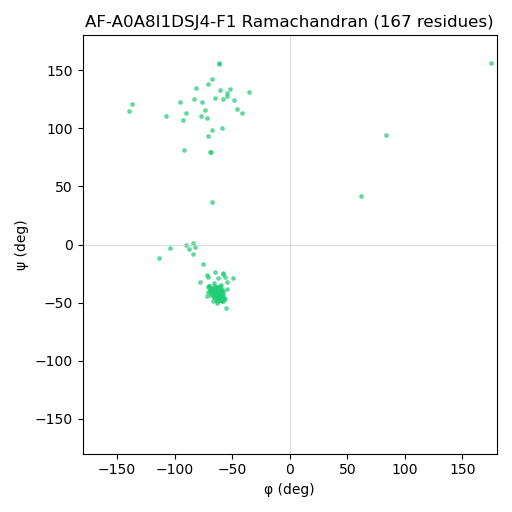98 ? 4.410 -7.408 -1.742 1.00 98.62 98 ARG A O 1
ATOM 736 N N . LYS A 1 99 ? 6.396 -6.494 -2.226 1.00 98.62 99 LYS A N 1
ATOM 737 C CA . LYS A 1 99 ? 6.747 -6.237 -0.821 1.00 98.62 99 LYS A CA 1
ATOM 738 C C . LYS A 1 99 ? 5.887 -5.128 -0.197 1.00 98.62 99 LYS A C 1
ATOM 740 O O . LYS A 1 99 ? 5.461 -5.261 0.948 1.00 98.62 99 LYS A O 1
ATOM 745 N N . ALA A 1 100 ? 5.581 -4.066 -0.937 1.00 98.50 100 ALA A N 1
ATOM 746 C CA . ALA A 1 100 ? 4.678 -3.010 -0.490 1.00 98.50 100 ALA A CA 1
ATOM 747 C C . ALA A 1 100 ? 3.241 -3.529 -0.328 1.00 98.50 100 ALA A C 1
ATOM 749 O O . ALA A 1 100 ? 2.601 -3.201 0.666 1.00 98.50 100 ALA A O 1
ATOM 750 N N . GLN A 1 101 ? 2.763 -4.396 -1.229 1.00 98.69 101 GLN A N 1
ATOM 751 C CA . GLN A 1 101 ? 1.460 -5.066 -1.122 1.00 98.69 101 GLN A CA 1
ATOM 752 C C . GLN A 1 101 ? 1.360 -5.886 0.168 1.00 98.69 101 GLN A C 1
ATOM 754 O O . GLN A 1 101 ? 0.368 -5.782 0.889 1.00 98.69 101 GLN A O 1
ATOM 759 N N . PHE A 1 102 ? 2.411 -6.635 0.518 1.00 98.75 102 PHE A N 1
ATOM 760 C CA . PHE A 1 102 ? 2.479 -7.350 1.795 1.00 98.75 102 PHE A CA 1
ATOM 761 C C . PHE A 1 102 ? 2.351 -6.399 2.998 1.00 98.75 102 PHE A C 1
ATOM 763 O O . PHE A 1 102 ? 1.582 -6.658 3.927 1.00 98.75 102 PHE A O 1
ATOM 770 N N . HIS A 1 103 ? 3.068 -5.272 2.985 1.00 98.62 103 HIS A N 1
ATOM 771 C CA . HIS A 1 103 ? 2.983 -4.274 4.053 1.00 98.62 103 HIS A CA 1
ATOM 772 C C . HIS A 1 103 ? 1.614 -3.578 4.110 1.00 98.62 103 HIS A C 1
ATOM 774 O O . HIS A 1 103 ? 1.085 -3.379 5.202 1.00 98.62 103 HIS A O 1
ATOM 780 N N . ALA A 1 104 ? 0.996 -3.281 2.967 1.00 98.44 104 ALA A N 1
ATOM 781 C CA . ALA A 1 104 ? -0.353 -2.728 2.903 1.00 98.44 104 ALA A CA 1
ATOM 782 C C . ALA A 1 104 ? -1.400 -3.706 3.454 1.00 98.44 104 ALA A C 1
ATOM 784 O O . ALA A 1 104 ? -2.223 -3.317 4.283 1.00 98.44 104 ALA A O 1
ATOM 785 N N . ALA A 1 105 ? -1.315 -4.990 3.093 1.00 98.69 105 ALA A N 1
ATOM 786 C CA . ALA A 1 105 ? -2.177 -6.034 3.643 1.00 98.69 105 ALA A CA 1
ATOM 787 C C . ALA A 1 105 ? -2.024 -6.151 5.168 1.00 98.69 105 ALA A C 1
ATOM 789 O O . ALA A 1 105 ? -3.018 -6.217 5.893 1.00 98.69 105 ALA A O 1
ATOM 790 N N . ARG A 1 106 ? -0.786 -6.089 5.676 1.00 98.62 106 ARG A N 1
ATOM 791 C CA . ARG A 1 106 ? -0.512 -6.073 7.119 1.00 98.62 106 ARG A CA 1
ATOM 792 C C . ARG A 1 106 ? -1.093 -4.834 7.807 1.00 98.62 106 ARG A C 1
ATOM 794 O O . ARG A 1 106 ? -1.713 -4.965 8.861 1.00 98.62 106 ARG A O 1
ATOM 801 N N . ALA A 1 107 ? -0.931 -3.646 7.223 1.00 98.50 107 ALA A N 1
ATOM 802 C CA . ALA A 1 107 ? -1.511 -2.414 7.757 1.00 98.50 107 ALA A CA 1
ATOM 803 C C . ALA A 1 107 ? -3.044 -2.500 7.821 1.00 98.50 107 ALA A C 1
ATOM 805 O O . ALA A 1 107 ? -3.645 -2.161 8.842 1.00 98.50 107 ALA A O 1
ATOM 806 N N . ARG A 1 108 ? -3.675 -3.032 6.766 1.00 98.25 108 ARG A N 1
ATOM 807 C CA . ARG A 1 108 ? -5.121 -3.269 6.706 1.00 98.25 108 ARG A CA 1
ATOM 808 C C . ARG A 1 108 ? -5.585 -4.282 7.751 1.00 98.25 108 ARG A C 1
ATOM 810 O O . ARG A 1 108 ? -6.603 -4.042 8.394 1.00 98.25 108 ARG A O 1
ATOM 817 N N . ALA A 1 109 ? -4.849 -5.371 7.964 1.00 98.31 109 ALA A N 1
ATOM 818 C CA . ALA A 1 109 ? -5.180 -6.364 8.985 1.00 98.31 109 ALA A CA 1
ATOM 819 C C . ALA A 1 109 ? -5.200 -5.750 10.395 1.00 98.31 109 ALA A C 1
ATOM 821 O O . ALA A 1 109 ? -6.153 -5.960 11.142 1.00 98.31 109 ALA A O 1
ATOM 822 N N . HIS A 1 110 ? -4.202 -4.930 10.736 1.00 98.00 110 HIS A N 1
ATOM 823 C CA . HIS A 1 110 ? -4.164 -4.233 12.024 1.00 98.00 110 HIS A CA 1
ATOM 824 C C . HIS A 1 110 ? -5.257 -3.165 12.159 1.00 98.00 110 HIS A C 1
ATOM 826 O O . HIS A 1 110 ? -5.865 -3.050 13.221 1.00 98.00 110 HIS A O 1
ATOM 832 N N . ALA A 1 111 ? -5.569 -2.433 11.087 1.00 96.50 111 ALA A N 1
ATOM 833 C CA . ALA A 1 111 ? -6.698 -1.506 11.084 1.00 96.50 111 ALA A CA 1
ATOM 834 C C . ALA A 1 111 ? -8.036 -2.231 11.314 1.00 96.50 111 ALA A C 1
ATOM 836 O O . ALA A 1 111 ? -8.842 -1.788 12.127 1.00 96.50 111 ALA A O 1
ATOM 837 N N . ASN A 1 112 ? -8.254 -3.373 10.656 1.00 95.12 112 ASN A N 1
ATOM 838 C CA . ASN A 1 112 ? -9.454 -4.186 10.849 1.00 95.12 112 ASN A CA 1
ATOM 839 C C . ASN A 1 112 ? -9.532 -4.754 12.275 1.00 95.12 112 ASN A C 1
ATOM 841 O O . ASN A 1 112 ? -10.597 -4.708 12.881 1.00 95.12 112 ASN A O 1
ATOM 845 N N . ALA A 1 113 ? -8.415 -5.231 12.835 1.00 93.69 113 ALA A N 1
ATOM 846 C CA . ALA A 1 113 ? -8.356 -5.687 14.225 1.00 93.69 113 ALA A CA 1
ATOM 847 C C . ALA A 1 113 ? -8.721 -4.563 15.208 1.00 93.69 113 ALA A C 1
ATOM 849 O O . ALA A 1 113 ? -9.530 -4.777 16.107 1.00 93.69 113 ALA A O 1
ATOM 850 N N . ALA A 1 114 ? -8.207 -3.347 14.991 1.00 92.50 114 ALA A N 1
ATOM 851 C CA . ALA A 1 114 ? -8.569 -2.185 15.798 1.00 92.50 114 ALA A CA 1
ATOM 852 C C . ALA A 1 114 ? -10.073 -1.865 15.706 1.00 92.50 114 ALA A C 1
ATOM 854 O O . ALA A 1 114 ? -10.710 -1.603 16.722 1.00 92.50 114 ALA A O 1
ATOM 855 N N . VAL A 1 115 ? -10.672 -1.942 14.512 1.00 91.06 115 VAL A N 1
ATOM 856 C CA . VAL A 1 115 ? -12.127 -1.773 14.345 1.00 91.06 115 VAL A CA 1
ATOM 857 C C . VAL A 1 115 ? -12.900 -2.837 15.129 1.00 91.06 115 VAL A C 1
ATOM 859 O O . VAL A 1 115 ? -13.850 -2.494 15.827 1.00 91.06 115 VAL A O 1
ATOM 862 N N . LEU A 1 116 ? -12.491 -4.106 15.052 1.00 89.06 116 LEU A N 1
ATOM 863 C CA . LEU A 1 116 ? -13.155 -5.202 15.763 1.00 89.06 116 LEU A CA 1
ATOM 864 C C . LEU A 1 116 ? -13.076 -5.038 17.282 1.00 89.06 116 LEU A C 1
ATOM 866 O O . LEU A 1 116 ? -14.090 -5.199 17.948 1.00 89.06 116 LEU A O 1
ATOM 870 N N . ILE A 1 117 ? -11.915 -4.662 17.823 1.00 87.19 117 ILE A N 1
ATOM 871 C CA . ILE A 1 117 ? -11.742 -4.401 19.262 1.00 87.19 117 ILE A CA 1
ATOM 872 C C . ILE A 1 117 ? -12.614 -3.222 19.699 1.00 87.19 117 ILE A C 1
ATOM 874 O O . ILE A 1 117 ? -13.321 -3.302 20.699 1.00 87.19 117 ILE A O 1
ATOM 878 N N . PHE A 1 118 ? -12.621 -2.140 18.919 1.00 86.50 118 PHE A N 1
ATOM 879 C CA . PHE A 1 118 ? -13.429 -0.960 19.220 1.00 86.50 118 PHE A CA 1
ATOM 880 C C . PHE A 1 118 ? -14.935 -1.254 19.190 1.00 86.50 118 PHE A C 1
ATOM 882 O O . PHE A 1 118 ? -15.681 -0.721 20.006 1.00 86.50 118 PHE A O 1
ATOM 889 N N . MET A 1 119 ? -15.388 -2.110 18.269 1.00 82.44 119 MET A N 1
ATOM 890 C CA . MET A 1 119 ? -16.788 -2.537 18.182 1.00 82.44 119 MET A CA 1
ATOM 891 C C . MET A 1 119 ? -17.160 -3.598 19.226 1.00 82.44 119 MET A C 1
ATOM 893 O O . MET A 1 119 ? -18.305 -3.632 19.667 1.00 82.44 119 MET A O 1
ATOM 897 N N . GLY A 1 120 ? -16.216 -4.465 19.597 1.00 72.25 120 GLY A N 1
ATOM 898 C CA . GLY A 1 120 ? -16.408 -5.604 20.497 1.00 72.25 120 GLY A CA 1
ATOM 899 C C . GLY A 1 120 ? -16.245 -5.287 21.984 1.00 72.25 120 GLY A C 1
ATOM 900 O O . GLY A 1 120 ? -16.489 -6.165 22.804 1.00 72.25 120 GLY A O 1
ATOM 901 N N . GLY A 1 121 ? -15.880 -4.053 22.348 1.00 60.84 121 GLY A N 1
ATOM 902 C CA . GLY A 1 121 ? -15.653 -3.594 23.727 1.00 60.84 121 GLY A CA 1
ATOM 903 C C . GLY A 1 121 ? -16.893 -3.529 24.633 1.00 60.84 121 GLY A C 1
ATOM 904 O O . GLY A 1 121 ? -17.003 -2.604 25.433 1.00 60.84 121 GLY A O 1
ATOM 905 N N . THR A 1 122 ? -17.827 -4.475 24.504 1.00 49.72 122 THR A N 1
ATOM 906 C CA . THR A 1 122 ? -18.976 -4.645 25.409 1.00 49.72 122 THR A CA 1
ATOM 907 C C . THR A 1 122 ? -18.949 -5.941 26.219 1.00 49.72 122 THR A C 1
ATOM 909 O O . THR A 1 122 ? -19.682 -6.006 27.193 1.00 49.72 122 THR A O 1
ATOM 912 N N . GLU A 1 123 ? -18.088 -6.923 25.923 1.00 47.84 123 GLU A N 1
ATOM 913 C CA . GLU A 1 123 ? -18.108 -8.209 26.642 1.00 47.84 123 GLU A CA 1
ATOM 914 C C . GLU A 1 123 ? -16.668 -8.719 26.925 1.00 47.84 123 GLU A C 1
ATOM 916 O O . GLU A 1 123 ? -15.898 -9.012 26.011 1.00 47.84 123 GLU A O 1
ATOM 921 N N . ASP A 1 124 ? -16.303 -8.790 28.210 1.00 50.69 124 ASP A N 1
ATOM 922 C CA . ASP A 1 124 ? -15.318 -9.714 28.809 1.00 50.69 124 ASP A CA 1
ATOM 923 C C . ASP A 1 124 ? -13.829 -9.707 28.386 1.00 50.69 124 ASP A C 1
ATOM 925 O O . ASP A 1 124 ? -13.192 -10.762 28.335 1.00 50.69 124 ASP A O 1
ATOM 929 N N . GLN A 1 125 ? -13.188 -8.548 28.184 1.00 51.62 125 GLN A N 1
ATOM 930 C CA . GLN A 1 125 ? -11.717 -8.496 28.054 1.00 51.62 125 GLN A CA 1
ATOM 931 C C . GLN A 1 125 ? -11.024 -7.875 29.278 1.00 51.62 125 GLN A C 1
ATOM 933 O O . GLN A 1 125 ? -11.099 -6.675 29.532 1.00 51.62 125 GLN A O 1
ATOM 938 N N . LEU A 1 126 ? -10.306 -8.725 30.025 1.00 48.53 126 LEU A N 1
ATOM 939 C CA . LEU A 1 126 ? -9.346 -8.378 31.081 1.00 48.53 126 LEU A CA 1
ATOM 940 C C . LEU A 1 126 ? -8.099 -7.712 30.462 1.00 48.53 126 LEU A C 1
ATOM 942 O O . LEU A 1 126 ? -7.069 -8.344 30.245 1.00 48.53 126 LEU A O 1
ATOM 946 N N . GLY A 1 127 ? -8.216 -6.426 30.146 1.00 57.53 127 GLY A N 1
ATOM 947 C CA . GLY A 1 127 ? -7.165 -5.554 29.613 1.00 57.53 127 GLY A CA 1
ATOM 948 C C . GLY A 1 127 ? -7.764 -4.191 29.265 1.00 57.53 127 GLY A C 1
ATOM 949 O O . GLY A 1 127 ? -8.968 -4.104 29.059 1.00 57.53 127 GLY A O 1
ATOM 950 N N . SER A 1 128 ? -6.972 -3.111 29.225 1.00 67.06 128 SER A N 1
ATOM 951 C CA . SER A 1 128 ? -7.483 -1.810 28.759 1.00 67.06 128 SER A CA 1
ATOM 952 C C . SER A 1 128 ? -7.683 -1.887 27.241 1.00 67.06 128 SER A C 1
ATOM 954 O O . SER A 1 128 ? -6.676 -1.893 26.523 1.00 67.06 128 SER A O 1
ATOM 956 N N . PRO A 1 129 ? -8.926 -1.910 26.711 1.00 77.38 129 PRO A N 1
ATOM 957 C CA . PRO A 1 129 ? -9.161 -2.043 25.270 1.00 77.38 129 PRO A CA 1
ATOM 958 C C . PRO A 1 129 ? -8.474 -0.925 24.479 1.00 77.38 129 PRO A C 1
ATOM 960 O O . PRO A 1 129 ? -8.094 -1.102 23.327 1.00 77.38 129 PRO A O 1
ATOM 963 N N . LEU A 1 130 ? -8.245 0.226 25.120 1.00 84.44 130 LEU A N 1
ATOM 964 C CA . LEU A 1 130 ? -7.531 1.356 24.542 1.00 84.44 130 LEU A CA 1
ATOM 965 C C . LEU A 1 130 ? -6.048 1.064 24.264 1.00 84.44 130 LEU A C 1
ATOM 967 O O . LEU A 1 130 ? -5.538 1.495 23.232 1.00 84.44 130 LEU A O 1
ATOM 971 N N . GLU A 1 131 ? -5.348 0.337 25.135 1.00 88.19 131 GLU A N 1
ATOM 972 C CA . GLU A 1 131 ? -3.932 0.001 24.913 1.00 88.19 131 GLU A CA 1
ATOM 973 C C . GLU A 1 131 ? -3.764 -1.007 23.771 1.00 88.19 131 GLU A C 1
ATOM 975 O O . GLU A 1 131 ? -2.858 -0.883 22.941 1.00 88.19 131 GLU A O 1
ATOM 980 N N . ASP A 1 132 ? -4.700 -1.945 23.644 1.00 89.06 132 ASP A N 1
ATOM 981 C CA . ASP A 1 132 ? -4.738 -2.871 22.512 1.00 89.06 132 ASP A CA 1
ATOM 982 C C . ASP A 1 132 ? -5.032 -2.146 21.189 1.00 89.06 132 ASP A C 1
ATOM 984 O O . ASP A 1 132 ? -4.374 -2.412 20.174 1.00 89.06 132 ASP A O 1
ATOM 988 N N . LEU A 1 133 ? -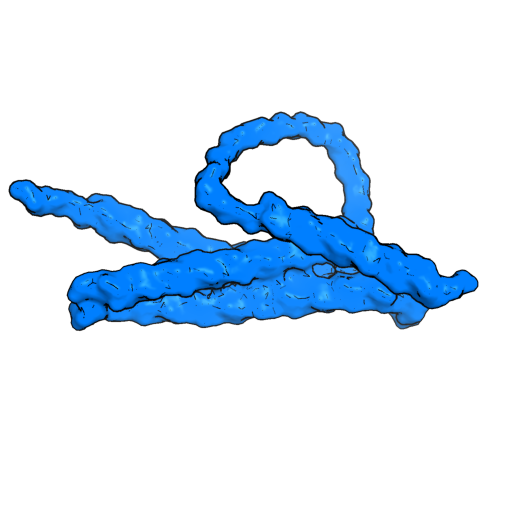5.945 -1.167 21.198 1.00 91.38 133 LEU A N 1
ATOM 989 C CA . LEU A 1 133 ? -6.187 -0.284 20.052 1.00 91.38 133 LEU A CA 1
ATOM 990 C C . LEU A 1 133 ? -4.927 0.494 19.664 1.00 91.38 133 LEU A C 1
ATOM 992 O O . LEU A 1 133 ? -4.563 0.518 18.484 1.00 91.38 133 LEU A O 1
ATOM 996 N N . LYS A 1 134 ? -4.238 1.102 20.639 1.00 93.88 134 LYS A N 1
ATOM 997 C CA . LYS A 1 134 ? -2.997 1.860 20.405 1.00 93.88 134 LYS A CA 1
ATOM 998 C C . LYS A 1 134 ? -1.926 0.971 19.782 1.00 93.88 134 LYS A C 1
ATOM 1000 O O . LYS A 1 134 ? -1.299 1.372 18.800 1.00 93.88 134 LYS A O 1
ATOM 1005 N N . ARG A 1 135 ? -1.763 -0.257 20.284 1.00 95.00 135 ARG A N 1
ATOM 1006 C CA . ARG A 1 135 ? -0.817 -1.235 19.729 1.00 95.00 135 ARG A CA 1
ATOM 1007 C C . ARG A 1 135 ? -1.121 -1.547 18.266 1.00 95.00 135 ARG A C 1
ATOM 1009 O O . ARG A 1 135 ? -0.208 -1.527 17.442 1.00 95.00 135 ARG A O 1
ATOM 1016 N N . HIS A 1 136 ? -2.378 -1.807 17.917 1.00 95.88 136 HIS A N 1
ATOM 1017 C CA . HIS A 1 136 ? -2.745 -2.086 16.527 1.00 95.88 136 HIS A CA 1
ATOM 1018 C C . HIS A 1 136 ? -2.596 -0.871 15.611 1.00 95.88 136 HIS A C 1
ATOM 1020 O O . HIS A 1 136 ? -2.131 -1.020 14.480 1.00 95.88 136 HIS A O 1
ATOM 1026 N N . ALA A 1 137 ? -2.913 0.332 16.088 1.00 96.88 137 ALA A N 1
ATOM 1027 C CA . ALA A 1 137 ? -2.672 1.554 15.328 1.00 96.88 137 ALA A CA 1
ATOM 1028 C C . ALA A 1 137 ? -1.178 1.772 15.049 1.00 96.88 137 ALA A C 1
ATOM 1030 O O . ALA A 1 137 ? -0.802 2.065 13.912 1.00 96.88 137 ALA A O 1
ATOM 1031 N N . GLU A 1 138 ? -0.315 1.557 16.043 1.00 98.12 138 GLU A N 1
ATOM 1032 C CA . GLU A 1 138 ? 1.134 1.671 15.863 1.00 98.12 138 GLU A CA 1
ATOM 1033 C C . GLU A 1 138 ? 1.671 0.592 14.908 1.00 98.12 138 GLU A C 1
ATOM 1035 O O . GLU A 1 138 ? 2.454 0.895 14.011 1.00 98.12 138 GLU A O 1
ATOM 1040 N N . GLN A 1 139 ? 1.186 -0.650 14.996 1.00 98.56 139 GLN A N 1
ATOM 1041 C CA . GLN A 1 139 ? 1.551 -1.707 14.044 1.00 98.56 139 GLN A CA 1
ATOM 1042 C C . GLN A 1 139 ? 1.101 -1.391 12.605 1.00 98.56 139 GLN A C 1
ATOM 1044 O O . GLN A 1 139 ? 1.847 -1.645 11.655 1.00 98.56 139 GLN A O 1
ATOM 1049 N N . ALA A 1 140 ? -0.092 -0.811 12.423 1.00 98.44 140 ALA A N 1
ATOM 1050 C CA . ALA A 1 140 ? -0.567 -0.359 11.115 1.00 98.44 140 ALA A CA 1
ATOM 1051 C C . ALA A 1 140 ? 0.323 0.757 10.551 1.00 98.44 140 ALA A C 1
ATOM 1053 O O . ALA A 1 140 ? 0.684 0.736 9.372 1.00 98.44 140 ALA A O 1
ATOM 1054 N N . LYS A 1 141 ? 0.730 1.702 11.402 1.00 98.62 141 LYS A N 1
ATOM 1055 C CA . LYS A 1 141 ? 1.644 2.792 11.053 1.00 98.62 141 LYS A CA 1
ATOM 1056 C C . LYS A 1 141 ? 3.041 2.288 10.695 1.00 98.62 141 LYS A C 1
ATOM 1058 O O . LYS A 1 141 ? 3.594 2.731 9.694 1.00 98.62 141 LYS A O 1
ATOM 1063 N N . GLN A 1 142 ? 3.601 1.340 11.441 1.00 98.75 142 GLN A N 1
ATOM 1064 C CA . GLN A 1 142 ? 4.893 0.729 11.107 1.00 98.75 142 GLN A CA 1
ATOM 1065 C C . GLN A 1 142 ? 4.851 0.045 9.739 1.00 98.75 142 GLN A C 1
ATOM 1067 O O . GLN A 1 142 ? 5.737 0.246 8.912 1.00 98.75 142 GLN A O 1
ATOM 1072 N N . ALA A 1 143 ? 3.789 -0.715 9.462 1.00 98.50 143 ALA A N 1
ATOM 1073 C CA . ALA A 1 143 ? 3.596 -1.331 8.154 1.00 98.50 143 ALA A CA 1
ATOM 1074 C C . ALA A 1 143 ? 3.440 -0.279 7.037 1.00 98.50 143 ALA A C 1
ATOM 1076 O O . ALA A 1 143 ? 4.020 -0.437 5.964 1.00 98.50 143 ALA A O 1
ATOM 1077 N N . GLN A 1 144 ? 2.738 0.827 7.300 1.00 98.56 144 GLN A N 1
ATOM 1078 C CA . GLN A 1 144 ? 2.657 1.959 6.376 1.00 98.56 144 GLN A CA 1
ATOM 1079 C C . GLN A 1 144 ? 4.035 2.566 6.074 1.00 98.56 144 GLN A C 1
ATOM 1081 O O . GLN A 1 144 ? 4.339 2.778 4.904 1.00 98.56 144 GLN A O 1
ATOM 1086 N N . VAL A 1 145 ? 4.865 2.828 7.090 1.00 98.69 145 VAL A N 1
ATOM 1087 C CA . VAL A 1 145 ? 6.223 3.376 6.899 1.00 98.69 145 VAL A CA 1
ATOM 1088 C C . VAL A 1 145 ? 7.040 2.468 5.983 1.00 98.69 145 VAL A C 1
ATOM 1090 O O . VAL A 1 145 ? 7.582 2.942 4.993 1.00 98.69 145 VAL A O 1
ATOM 1093 N N . LEU A 1 146 ? 7.015 1.152 6.212 1.00 98.44 146 LEU A N 1
ATOM 1094 C CA . LEU A 1 146 ? 7.734 0.192 5.368 1.00 98.44 146 LEU A CA 1
ATOM 1095 C C . LEU A 1 146 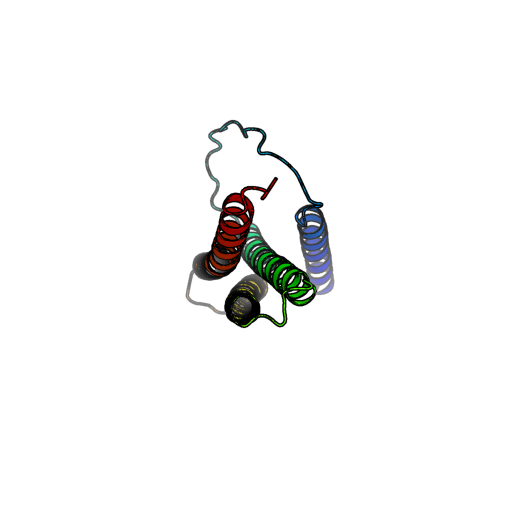? 7.262 0.203 3.902 1.00 98.44 146 LEU A C 1
ATOM 1097 O O . LEU A 1 146 ? 8.077 0.047 2.994 1.00 98.44 146 LEU A O 1
ATOM 1101 N N . ALA A 1 147 ? 5.962 0.387 3.647 1.00 98.25 147 ALA A N 1
ATOM 1102 C CA . ALA A 1 147 ? 5.443 0.541 2.285 1.00 98.25 147 ALA A CA 1
ATOM 1103 C C . ALA A 1 147 ? 5.895 1.868 1.646 1.00 98.25 147 ALA A C 1
ATOM 1105 O O . ALA A 1 147 ? 6.287 1.891 0.477 1.00 98.25 147 ALA A O 1
ATOM 1106 N N . SER A 1 148 ? 5.874 2.962 2.412 1.00 97.88 148 SER A N 1
ATOM 1107 C CA . SER A 1 148 ? 6.321 4.283 1.962 1.00 97.88 148 SER A CA 1
ATOM 1108 C C . SER A 1 148 ? 7.824 4.329 1.670 1.00 97.88 148 SER A C 1
ATOM 1110 O O . SER A 1 148 ? 8.209 4.887 0.644 1.00 97.88 148 SER A O 1
ATOM 1112 N N . ASP A 1 149 ? 8.663 3.676 2.475 1.00 98.56 149 ASP A N 1
ATOM 1113 C CA . ASP A 1 149 ? 10.114 3.602 2.254 1.00 98.56 149 ASP A CA 1
ATOM 1114 C C . ASP A 1 149 ? 10.444 2.932 0.910 1.00 98.56 149 ASP A C 1
ATOM 1116 O O . ASP A 1 149 ? 11.317 3.384 0.166 1.00 98.56 149 ASP A O 1
ATOM 1120 N N . LEU A 1 150 ? 9.715 1.870 0.542 1.00 98.50 150 LEU A N 1
ATOM 1121 C CA . LEU A 1 150 ? 9.893 1.196 -0.751 1.00 98.50 150 LEU A CA 1
ATOM 1122 C C . LEU A 1 150 ? 9.567 2.117 -1.935 1.00 98.50 150 LEU A C 1
ATOM 1124 O O . LEU A 1 150 ? 10.270 2.083 -2.956 1.00 98.50 150 LEU A O 1
ATOM 1128 N N . LEU A 1 151 ? 8.528 2.946 -1.798 1.00 97.75 151 LEU A N 1
ATOM 1129 C CA . LEU A 1 151 ? 8.186 3.973 -2.780 1.00 97.75 151 LEU A CA 1
ATOM 1130 C C . LEU A 1 151 ? 9.270 5.055 -2.836 1.00 97.75 151 LEU A C 1
ATOM 1132 O O . LEU A 1 151 ? 9.762 5.366 -3.921 1.00 97.75 151 LEU A O 1
ATOM 1136 N N . GLU A 1 152 ? 9.696 5.591 -1.692 1.00 97.69 152 GLU A N 1
ATOM 1137 C CA . GLU A 1 152 ? 10.701 6.656 -1.627 1.00 97.69 152 GLU A CA 1
ATOM 1138 C C . GLU A 1 152 ? 12.042 6.226 -2.230 1.00 97.69 152 GLU A C 1
ATOM 1140 O O . GLU A 1 152 ? 12.632 6.972 -3.022 1.00 97.69 152 GLU A O 1
ATOM 1145 N N . ILE A 1 153 ? 12.500 5.008 -1.930 1.00 95.75 153 ILE A N 1
ATOM 1146 C CA . ILE A 1 153 ? 13.705 4.427 -2.533 1.00 95.75 153 ILE A CA 1
ATOM 1147 C C . ILE A 1 153 ? 13.560 4.381 -4.058 1.00 95.75 153 ILE A C 1
ATOM 1149 O O . ILE A 1 153 ? 14.474 4.791 -4.776 1.00 95.75 153 ILE A O 1
ATOM 1153 N N . SER A 1 154 ? 12.413 3.925 -4.565 1.00 95.31 154 SER A N 1
ATOM 1154 C CA . SER A 1 154 ? 12.173 3.798 -6.009 1.00 95.31 154 SER A CA 1
ATOM 1155 C C . SER A 1 154 ? 12.126 5.162 -6.704 1.00 95.31 154 SER A C 1
ATOM 1157 O O . SER A 1 154 ? 12.796 5.360 -7.717 1.00 95.31 154 SER A O 1
ATOM 1159 N N . LEU A 1 155 ? 11.446 6.148 -6.114 1.00 94.12 155 LEU A N 1
ATOM 1160 C CA . LEU A 1 155 ? 11.409 7.525 -6.623 1.00 94.12 155 LEU A CA 1
ATOM 1161 C C . LEU A 1 155 ? 12.776 8.216 -6.558 1.00 94.12 155 LEU A C 1
ATOM 1163 O O . LEU A 1 155 ? 13.088 9.079 -7.380 1.00 94.12 155 LEU A O 1
ATOM 1167 N N . THR A 1 156 ? 13.596 7.893 -5.561 1.00 93.25 156 THR A N 1
ATOM 1168 C CA . THR A 1 156 ? 14.953 8.442 -5.434 1.00 93.25 156 THR A CA 1
ATOM 1169 C C . THR A 1 156 ? 15.880 7.867 -6.499 1.00 93.25 156 THR A C 1
ATOM 1171 O O . THR A 1 156 ? 16.666 8.609 -7.090 1.00 93.25 156 THR A O 1
ATOM 1174 N N . LEU A 1 157 ? 15.770 6.569 -6.788 1.00 87.56 157 LEU A N 1
ATOM 1175 C CA . LEU A 1 157 ? 16.507 5.930 -7.878 1.00 87.56 157 LEU A CA 1
ATOM 1176 C C . LEU A 1 157 ? 16.100 6.504 -9.240 1.00 87.56 157 LEU A C 1
ATOM 1178 O O . LEU A 1 157 ? 16.982 6.890 -10.005 1.00 87.56 157 LEU A O 1
ATOM 1182 N N . GLU A 1 158 ? 14.800 6.679 -9.491 1.00 87.75 158 GLU A N 1
ATOM 1183 C CA . GLU A 1 158 ? 14.292 7.283 -10.732 1.00 87.75 158 GLU A CA 1
ATOM 1184 C C . GLU A 1 158 ? 14.835 8.714 -10.935 1.00 87.75 158 GLU A C 1
ATOM 1186 O O . GLU A 1 158 ? 15.290 9.081 -12.021 1.00 87.75 158 GLU A O 1
ATOM 1191 N N . ARG A 1 159 ? 14.856 9.533 -9.873 1.00 89.69 159 ARG A N 1
ATOM 1192 C CA . ARG A 1 159 ? 15.426 10.894 -9.909 1.00 89.69 159 ARG A CA 1
ATOM 1193 C C . ARG A 1 159 ? 16.922 10.891 -10.225 1.00 89.69 159 ARG A C 1
ATOM 1195 O O . ARG A 1 159 ? 17.378 11.715 -11.019 1.00 89.69 159 ARG A O 1
ATOM 1202 N N . ARG A 1 160 ? 17.685 9.968 -9.630 1.00 85.69 160 ARG A N 1
ATOM 1203 C CA . ARG A 1 160 ? 19.129 9.828 -9.883 1.00 85.69 160 ARG A CA 1
ATOM 1204 C C . ARG A 1 160 ? 19.408 9.409 -11.322 1.00 85.69 160 ARG A C 1
ATOM 1206 O O . ARG A 1 160 ? 20.291 9.991 -11.946 1.00 85.69 160 ARG A O 1
ATOM 1213 N N . GLU A 1 161 ? 18.650 8.462 -11.861 1.00 80.81 161 GLU A N 1
ATOM 1214 C CA . GLU A 1 161 ? 18.767 8.031 -13.257 1.00 80.81 161 GLU A CA 1
ATOM 1215 C C . GLU A 1 161 ? 18.508 9.196 -14.224 1.00 80.81 161 GLU A C 1
ATOM 1217 O O . GLU A 1 161 ? 19.348 9.491 -15.072 1.00 80.81 161 GLU A O 1
ATOM 1222 N N . LYS A 1 162 ? 17.430 9.961 -14.006 1.00 79.50 162 LYS A N 1
ATOM 1223 C CA . LYS A 1 162 ? 17.117 11.169 -14.793 1.00 79.50 162 LYS A CA 1
ATOM 1224 C C . LYS A 1 162 ? 18.221 12.231 -14.721 1.00 79.50 162 LYS A C 1
ATOM 1226 O O . LYS A 1 162 ? 18.528 12.857 -15.730 1.00 79.50 162 LYS A O 1
ATOM 1231 N N . SER A 1 163 ? 18.846 12.421 -13.556 1.00 76.31 163 SER A N 1
ATOM 1232 C CA . SER A 1 163 ? 19.954 13.377 -13.386 1.00 76.31 163 SER A CA 1
ATOM 1233 C C . SER A 1 163 ? 21.272 12.936 -14.037 1.00 76.31 163 SER A C 1
ATOM 1235 O O . SER A 1 163 ? 22.084 13.778 -14.406 1.00 76.31 163 SER A O 1
ATOM 1237 N N . ARG A 1 164 ? 21.481 11.622 -14.201 1.00 71.81 164 ARG A N 1
ATOM 1238 C CA . ARG A 1 164 ? 22.677 11.021 -14.819 1.00 71.81 164 ARG A CA 1
ATOM 1239 C C . ARG A 1 164 ? 22.612 10.952 -16.340 1.00 71.81 164 ARG A C 1
ATOM 1241 O O . ARG A 1 164 ? 23.550 10.454 -16.947 1.00 71.81 164 ARG A O 1
ATOM 1248 N N . SER A 1 165 ? 21.534 11.443 -16.942 1.00 58.06 165 SER A N 1
ATOM 1249 C CA . SER A 1 165 ? 21.431 11.692 -18.375 1.00 58.06 165 SER A CA 1
ATOM 1250 C C . SER A 1 165 ? 21.864 13.140 -18.658 1.00 58.06 165 SER A C 1
ATOM 1252 O O . SER A 1 165 ? 20.996 14.010 -18.813 1.00 58.06 165 SER A O 1
ATOM 1254 N N . PRO A 1 166 ? 23.171 13.468 -18.746 1.00 53.75 166 PRO A N 1
ATOM 1255 C CA . PRO A 1 166 ? 23.545 14.659 -19.474 1.00 53.75 166 PRO A CA 1
ATOM 1256 C C . PRO A 1 166 ? 23.152 14.392 -20.924 1.00 53.75 166 PRO A C 1
ATOM 1258 O O . PRO A 1 166 ? 23.491 13.368 -21.513 1.00 53.75 166 PRO A O 1
ATOM 1261 N N . ARG A 1 167 ? 22.364 15.308 -21.475 1.00 49.75 167 ARG A N 1
ATOM 1262 C CA . ARG A 1 167 ? 22.096 15.375 -22.904 1.00 49.75 167 ARG A CA 1
ATOM 1263 C C . ARG A 1 167 ? 23.428 15.225 -23.643 1.00 49.75 167 ARG A C 1
ATOM 1265 O O . ARG A 1 167 ? 24.277 16.104 -23.517 1.00 49.75 167 ARG A O 1
ATOM 1272 N N . CYS A 1 168 ? 23.588 14.161 -24.425 1.00 42.59 168 CYS A N 1
ATOM 1273 C CA . CYS A 1 168 ? 24.393 14.254 -25.632 1.00 42.59 168 CYS A CA 1
ATOM 1274 C C . CYS A 1 168 ? 23.725 15.342 -26.483 1.00 42.59 168 CYS A C 1
ATOM 1276 O O . CYS A 1 168 ? 22.645 15.128 -27.037 1.00 42.59 168 CYS A O 1
ATOM 1278 N N . ARG A 1 169 ? 24.289 16.547 -26.441 1.00 41.00 169 ARG A N 1
ATOM 1279 C CA . ARG A 1 169 ? 24.161 17.529 -27.511 1.00 41.00 169 ARG A CA 1
ATOM 1280 C C . ARG A 1 169 ? 25.400 17.412 -28.371 1.00 41.00 169 ARG A C 1
ATOM 1282 O O . ARG A 1 169 ? 26.480 17.231 -27.767 1.00 41.00 169 ARG A O 1
#

Nearest PDB structures (foldseek):
  6xz6-assembly2_C  TM=7.611E-01  e=3.809E-01  Trypanosoma brucei brucei TREU927
  2rfq-assembly1_B  TM=6.067E-01  e=8.659E-01  Rhodococcus jostii RHA1
  5mx5-assembly1_B  TM=3.686E-01  e=9.116E-01  Mus musculus
  7pi6-assembly2_C  TM=5.630E-01  e=4.476E+00  Trypanosoma brucei brucei TREU927

Organism: Burkholderia cepacia (NCBI:txid292)

Sequence (169 aa):
MSISLLLDRIRVALGRIRARVSSCIPAANRKPIGRQSSSVLVEDPSGADVVLAAAISAVRAEASVSELESLEVRHSRLPTAHFPSTRAHIDLIGSRVRKAQFHAARARAHANAAVLIFMGGTEDQLGSPLEDLKRHAEQAKQAQVLASDLLEISLTLERREKSRSPRCR

Secondary structure (DSSP, 8-state):
--HHHHHHHHHHHHHHHHHHHHTTS--S--------------PPPPHHHHHHHHHHHHHHHHHHHHHHHHHHHHHHTSGGGGSHHHHHHHHHHHHHHHHHHHHHHHHHHHHHHHHHHHHHTTS--SS-HHHHHHHHHHHHHHHHHHHHHHHHHHHHHHHHHHHT-----

Mean predicted aligned error: 13.0 Å

Radius of gyration: 20.87 Å; Cα contacts (8 Å, |Δi|>4): 137; chains: 1; bounding box: 57×37×59 Å

pLDDT: mean 79.17, std 21.6, range [35.84, 98.75]

Solvent-accessible surface area (backbone atoms only —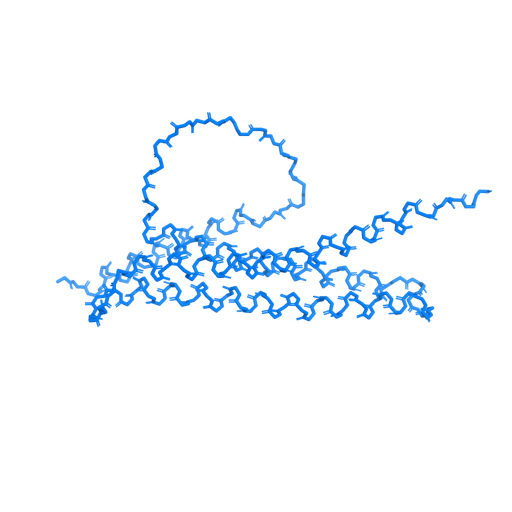 not comparable to full-atom values): 9210 Å² total; per-residue (Å²): 134,64,71,68,64,55,54,53,52,49,52,54,51,52,51,53,51,53,55,52,51,64,72,67,58,75,73,86,86,80,82,91,72,86,77,80,86,73,91,64,84,79,68,79,75,49,67,66,54,36,35,50,51,4,43,52,23,14,53,54,6,47,50,27,27,55,54,36,49,53,49,34,53,56,49,63,68,38,92,59,32,83,41,72,70,45,36,54,50,38,54,52,42,49,53,42,30,56,53,15,46,53,23,17,53,51,2,39,52,26,19,50,50,22,46,48,52,70,74,52,75,82,69,94,68,101,62,66,69,58,59,57,28,47,51,24,20,52,53,0,38,54,24,16,50,58,9,41,50,51,36,50,55,50,57,50,50,53,52,51,55,61,68,70,56,71,76,89,122